Protein AF-A0A353DGG1-F1 (afdb_monomer_lite)

pLDDT: mean 87.0, std 18.36, range [38.91, 98.88]

Sequence (129 aa):
MINLNRLFLPLLLSLPLFAQSPKTIERGSIIEDRAARKLLQAGDSRLEVGENEKALEIWESVVERYPRSQIRFEAHLRLADHLLKEIKDFDKARLHYEAAAVETNEDDEKRAYAFLNTGACFYEAGNYG

Foldseek 3Di:
DDDDDDDDDPPDPPDPDPPPPPPCPDVLQVVLQVVLVVLLVVLVVCVVVVVNVVSLVSLVCSCVVRVLHLSNLVSLQVNLVCCVPPVVVLVSSLVSLVVNLDPSNVDPVSNVVSVVVNVVSCVSVVNPD

Radius of gyration: 23.87 Å; chains: 1; bounding box: 30×95×33 Å

Structure (mmCIF, N/CA/C/O backbone):
data_AF-A0A353DGG1-F1
#
_entry.id   AF-A0A353DGG1-F1
#
loop_
_atom_site.group_PDB
_atom_site.id
_atom_site.type_symbol
_atom_site.label_atom_id
_atom_site.label_alt_id
_atom_site.label_comp_id
_atom_site.label_asym_id
_atom_site.label_entity_id
_atom_site.label_seq_id
_atom_site.pdbx_PDB_ins_code
_atom_site.Cartn_x
_atom_site.Cartn_y
_atom_site.Cartn_z
_atom_site.occupancy
_atom_site.B_iso_or_equiv
_atom_site.auth_seq_id
_atom_site.auth_comp_id
_atom_site.auth_asym_id
_atom_site.auth_atom_id
_atom_site.pdbx_PDB_model_num
ATOM 1 N N . MET A 1 1 ? -11.625 -76.899 -15.149 1.00 38.91 1 MET A N 1
ATOM 2 C CA . MET A 1 1 ? -10.228 -77.187 -15.541 1.00 38.91 1 MET A CA 1
ATOM 3 C C . MET A 1 1 ? -9.394 -75.940 -15.309 1.00 38.91 1 MET A C 1
ATOM 5 O O . MET A 1 1 ? -9.811 -74.860 -15.696 1.00 38.91 1 MET A O 1
ATOM 9 N N . ILE A 1 2 ? -8.291 -76.121 -14.591 1.00 44.97 2 ILE A N 1
ATOM 10 C CA . ILE A 1 2 ? -7.288 -75.136 -14.166 1.00 44.97 2 ILE A CA 1
ATOM 11 C C . ILE A 1 2 ? -6.406 -74.705 -15.356 1.00 44.97 2 ILE A C 1
ATOM 13 O O . ILE A 1 2 ? -6.124 -75.552 -16.199 1.00 44.97 2 ILE A O 1
ATOM 17 N N . ASN A 1 3 ? -5.979 -73.429 -15.388 1.00 41.22 3 ASN A N 1
ATOM 18 C CA . ASN A 1 3 ? -4.633 -72.891 -15.732 1.00 41.22 3 ASN A CA 1
ATOM 19 C C . ASN A 1 3 ? -4.780 -71.387 -16.061 1.00 41.22 3 ASN A C 1
ATOM 21 O O . ASN A 1 3 ? -5.526 -71.041 -16.966 1.00 41.22 3 ASN A O 1
ATOM 25 N N . LEU A 1 4 ? -4.283 -70.410 -15.293 1.00 52.09 4 LEU A N 1
ATOM 26 C CA . LEU A 1 4 ? -2.924 -70.107 -14.810 1.00 52.09 4 LEU A CA 1
ATOM 27 C C . LEU A 1 4 ? -1.934 -69.716 -15.927 1.00 52.09 4 LEU A C 1
ATOM 29 O O . LEU A 1 4 ? -1.298 -70.579 -16.517 1.00 52.09 4 LEU A O 1
ATOM 33 N N . ASN A 1 5 ? -1.784 -68.404 -16.162 1.00 46.16 5 ASN A N 1
ATOM 34 C CA . ASN A 1 5 ? -0.498 -67.699 -16.337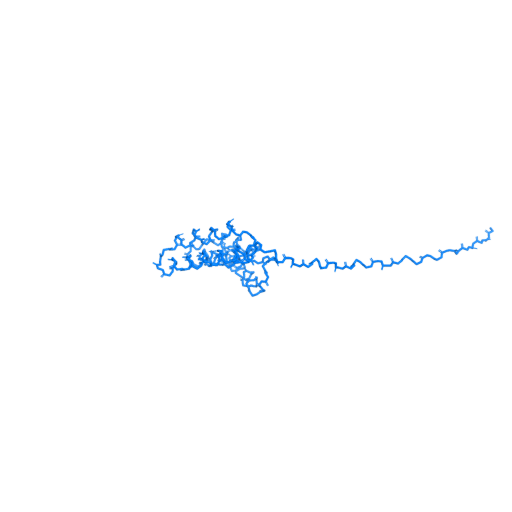 1.00 46.16 5 ASN A CA 1
ATOM 35 C C . ASN A 1 5 ? -0.751 -66.188 -16.516 1.00 46.16 5 ASN A C 1
ATOM 37 O O . ASN A 1 5 ? -1.449 -65.768 -17.428 1.00 46.16 5 ASN A O 1
ATOM 41 N N . ARG A 1 6 ? -0.384 -65.368 -15.524 1.00 56.97 6 ARG A N 1
ATOM 42 C CA . ARG A 1 6 ? 0.861 -64.572 -15.476 1.00 56.97 6 ARG A CA 1
ATOM 43 C C . ARG A 1 6 ? 0.980 -63.543 -16.606 1.00 56.97 6 ARG A C 1
ATOM 45 O O . ARG A 1 6 ? 1.513 -63.856 -17.660 1.00 56.97 6 ARG A O 1
ATOM 52 N N . LEU A 1 7 ? 0.656 -62.288 -16.297 1.00 53.59 7 LEU A N 1
ATOM 53 C CA . LEU A 1 7 ? 1.452 -61.153 -16.765 1.00 53.59 7 LEU A CA 1
ATOM 54 C C . LEU A 1 7 ? 1.446 -60.068 -15.678 1.00 53.59 7 LEU A C 1
ATOM 56 O O . LEU A 1 7 ? 0.466 -59.362 -15.470 1.00 53.59 7 LEU A O 1
ATOM 60 N N . PHE A 1 8 ? 2.539 -60.018 -14.924 1.00 58.31 8 PHE A N 1
ATOM 61 C CA . PHE A 1 8 ? 2.856 -58.949 -13.984 1.00 58.31 8 PHE A CA 1
ATOM 62 C C . PHE A 1 8 ? 3.387 -57.782 -14.828 1.00 58.31 8 PHE A C 1
ATOM 64 O O . PHE A 1 8 ? 4.450 -57.913 -15.432 1.00 58.31 8 PHE A O 1
ATOM 71 N N . LEU A 1 9 ? 2.652 -56.674 -14.912 1.00 54.59 9 LEU A N 1
ATOM 72 C CA . LEU A 1 9 ? 3.136 -55.441 -15.532 1.00 54.59 9 LEU A CA 1
ATOM 73 C C . LEU A 1 9 ? 3.354 -54.418 -14.406 1.00 54.59 9 LEU A C 1
ATOM 75 O O . LEU A 1 9 ?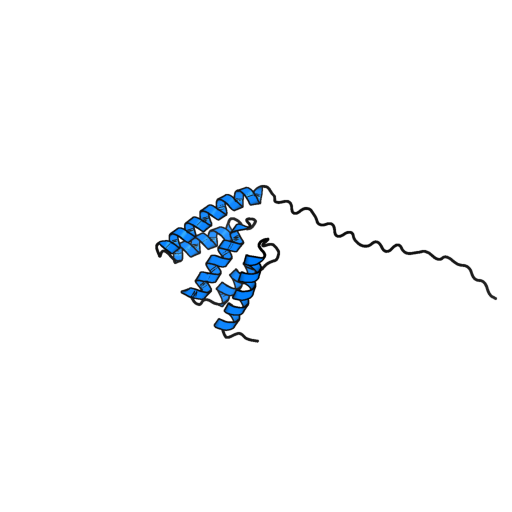 2.373 -54.021 -13.775 1.00 54.59 9 LEU A O 1
ATOM 79 N N . PRO A 1 10 ? 4.596 -54.007 -14.089 1.00 54.19 10 PRO A N 1
ATOM 80 C CA . PRO A 1 10 ? 4.806 -52.948 -13.120 1.00 54.19 10 PRO A CA 1
ATOM 81 C C . PRO A 1 10 ? 4.444 -51.631 -13.807 1.00 54.19 10 PRO A C 1
ATOM 83 O O . PRO A 1 10 ? 5.150 -51.165 -14.702 1.00 54.19 10 PRO A O 1
ATOM 86 N N . LEU A 1 11 ? 3.312 -51.047 -13.421 1.00 55.38 11 LEU A N 1
ATOM 87 C CA . LEU A 1 11 ? 2.959 -49.694 -13.823 1.00 55.38 11 LEU A CA 1
ATOM 88 C C . LEU A 1 11 ? 3.927 -48.742 -13.106 1.00 55.38 11 LEU A C 1
ATOM 90 O O . LEU A 1 11 ? 3.825 -48.519 -11.901 1.00 55.38 11 LEU A O 1
ATOM 94 N N . LEU A 1 12 ? 4.919 -48.261 -13.854 1.00 59.34 12 LEU A N 1
ATOM 95 C CA . LEU A 1 12 ? 5.873 -47.237 -13.443 1.00 59.34 12 LEU A CA 1
ATOM 96 C C . LEU A 1 12 ? 5.119 -46.019 -12.887 1.00 59.34 12 LEU A C 1
ATOM 98 O O . LEU A 1 12 ? 4.403 -45.338 -13.618 1.00 59.34 12 LEU A O 1
ATOM 102 N N . LEU A 1 13 ? 5.307 -45.746 -11.594 1.00 56.97 13 LEU A N 1
ATOM 103 C CA . LEU A 1 13 ? 4.949 -44.483 -10.954 1.00 56.97 13 LEU A CA 1
ATOM 104 C C . LEU A 1 13 ? 5.764 -43.355 -11.601 1.00 56.97 13 LEU A C 1
ATOM 106 O O . LEU A 1 13 ? 6.891 -43.071 -11.196 1.00 56.97 13 LEU A O 1
ATOM 110 N N . SER A 1 14 ? 5.199 -42.705 -12.615 1.00 57.28 14 SER A N 1
ATOM 111 C CA . SER A 1 14 ? 5.686 -41.416 -13.095 1.00 57.28 14 SER A CA 1
ATOM 112 C C . SER A 1 14 ? 5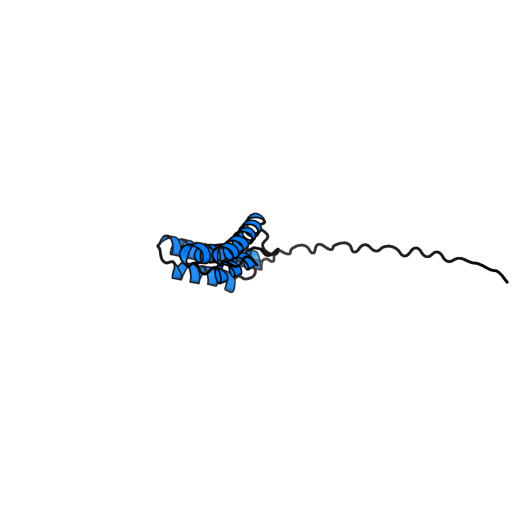.300 -40.348 -12.071 1.00 57.28 14 SER A C 1
ATOM 114 O O . SER A 1 14 ? 4.201 -39.794 -12.118 1.00 57.28 14 SER A O 1
ATOM 116 N N . LEU A 1 15 ? 6.189 -40.081 -11.116 1.00 60.19 15 LEU A N 1
ATOM 117 C CA . LEU A 1 15 ? 6.129 -38.859 -10.320 1.00 60.19 15 LEU A CA 1
ATOM 118 C C . LEU A 1 15 ? 6.209 -37.669 -11.289 1.00 60.19 15 LEU A C 1
ATOM 120 O O . LEU A 1 15 ? 7.176 -37.601 -12.055 1.00 60.19 15 LEU A O 1
ATOM 124 N N . PRO A 1 16 ? 5.237 -36.739 -11.303 1.00 56.31 16 PRO A N 1
ATOM 125 C CA . PRO A 1 16 ? 5.410 -35.509 -12.045 1.00 56.31 16 PRO A CA 1
ATOM 126 C C . PRO A 1 16 ? 6.556 -34.744 -11.385 1.00 56.31 16 PRO A C 1
ATOM 128 O O . PRO A 1 16 ? 6.468 -34.308 -10.237 1.00 56.31 16 PRO A O 1
ATOM 131 N N . LEU A 1 17 ? 7.660 -34.636 -12.120 1.00 55.53 17 LEU A N 1
ATOM 132 C CA . LEU A 1 17 ? 8.733 -33.702 -11.835 1.00 55.53 17 LEU A CA 1
ATOM 133 C C . LEU A 1 17 ? 8.071 -32.323 -11.752 1.00 55.53 17 LEU A C 1
ATOM 135 O O . LEU A 1 17 ? 7.543 -31.844 -12.756 1.00 55.53 17 LEU A O 1
ATOM 139 N N . PHE A 1 18 ? 8.030 -31.725 -10.558 1.00 57.94 18 PHE A N 1
ATOM 140 C CA . PHE A 1 18 ? 7.657 -30.325 -10.394 1.00 57.94 18 PHE A CA 1
ATOM 141 C C . PHE A 1 18 ? 8.617 -29.514 -11.262 1.00 57.94 18 PHE A C 1
ATOM 143 O O . PHE A 1 18 ? 9.753 -29.237 -10.880 1.00 57.94 18 PHE A O 1
ATOM 150 N N . ALA A 1 19 ? 8.174 -29.186 -12.471 1.00 54.31 19 ALA A N 1
ATOM 151 C CA . ALA A 1 19 ? 8.829 -28.217 -13.312 1.00 54.31 19 ALA A CA 1
ATOM 152 C C . ALA A 1 19 ? 8.636 -26.871 -12.616 1.00 54.31 19 ALA A C 1
ATOM 154 O O . ALA A 1 19 ? 7.628 -26.195 -12.803 1.00 54.31 19 ALA A O 1
ATOM 155 N N . GLN A 1 20 ? 9.583 -26.498 -11.757 1.00 56.50 20 GLN A N 1
ATOM 156 C CA . GLN A 1 20 ? 9.764 -25.100 -11.406 1.00 56.50 20 GLN A CA 1
ATOM 157 C C . GLN A 1 20 ? 10.215 -24.403 -12.682 1.00 56.50 20 GLN A C 1
ATOM 159 O O . GLN A 1 20 ? 11.397 -24.373 -13.023 1.00 56.50 20 GLN A O 1
ATOM 164 N N . SER A 1 21 ? 9.230 -23.905 -13.427 1.00 51.56 21 SER A N 1
ATOM 165 C CA . SER A 1 21 ? 9.435 -22.929 -14.483 1.00 51.56 21 SER A CA 1
ATOM 166 C C . SER A 1 21 ? 10.350 -21.849 -13.907 1.00 51.56 21 SER A C 1
ATOM 168 O O . SER A 1 21 ? 10.016 -21.298 -12.852 1.00 51.56 21 SER A O 1
ATOM 170 N N . PRO A 1 22 ? 11.513 -21.561 -14.516 1.00 46.69 22 PRO A N 1
ATOM 171 C CA . PRO A 1 22 ? 12.360 -20.491 -14.021 1.00 46.69 22 PRO A CA 1
ATOM 172 C C . PRO A 1 22 ? 11.512 -19.220 -13.971 1.00 46.69 22 PRO A C 1
ATOM 174 O O . PRO A 1 22 ? 10.894 -18.866 -14.976 1.00 46.69 22 PRO A O 1
ATOM 177 N N . LYS A 1 23 ? 11.449 -18.565 -12.801 1.00 55.38 23 LYS A N 1
ATOM 178 C CA . LYS A 1 23 ? 10.847 -17.235 -12.651 1.00 55.38 23 LYS A CA 1
ATOM 179 C C . LYS A 1 23 ? 11.602 -16.306 -13.593 1.00 55.38 23 LYS A C 1
ATOM 181 O O . LYS A 1 23 ? 12.681 -15.810 -13.277 1.00 55.38 23 LYS A O 1
ATOM 186 N N . THR A 1 24 ? 11.076 -16.131 -14.797 1.00 53.28 24 THR A N 1
ATOM 187 C CA . THR A 1 24 ? 11.571 -15.147 -15.742 1.00 53.28 24 THR A CA 1
ATOM 188 C C . THR A 1 24 ? 11.274 -13.795 -15.128 1.00 53.28 24 THR A C 1
ATOM 190 O O . THR A 1 24 ? 10.155 -13.296 -15.223 1.00 53.28 24 THR A O 1
ATOM 193 N N . ILE A 1 25 ? 12.273 -13.210 -14.468 1.00 59.31 25 ILE A N 1
ATOM 194 C CA . ILE A 1 25 ? 12.287 -11.784 -14.154 1.00 59.31 25 ILE A CA 1
ATOM 195 C C . ILE A 1 25 ? 12.367 -11.091 -15.515 1.00 59.31 25 ILE A C 1
ATOM 197 O O . ILE A 1 25 ? 13.446 -10.833 -16.055 1.00 59.31 25 ILE A O 1
ATOM 201 N N . GLU A 1 26 ? 11.211 -10.924 -16.156 1.00 60.12 26 GLU A N 1
ATOM 202 C CA . GLU A 1 26 ? 11.130 -10.301 -17.464 1.00 60.12 26 GLU A CA 1
ATOM 203 C C . GLU A 1 26 ? 11.691 -8.889 -17.334 1.00 60.12 26 GLU A C 1
ATOM 205 O O . GLU A 1 26 ? 11.321 -8.146 -16.425 1.00 60.12 26 GLU A O 1
ATOM 210 N N . ARG A 1 27 ? 12.570 -8.486 -18.259 1.00 58.19 27 ARG A N 1
ATOM 211 C CA . ARG A 1 27 ? 13.174 -7.139 -18.297 1.00 58.19 27 ARG A CA 1
ATOM 212 C C . ARG A 1 27 ? 12.159 -5.998 -18.113 1.00 58.19 27 ARG A C 1
ATOM 214 O O . ARG A 1 27 ? 12.551 -4.926 -17.660 1.00 58.19 27 ARG A O 1
ATOM 221 N N . GLY A 1 28 ? 10.885 -6.232 -18.448 1.00 59.50 28 GLY A N 1
ATOM 222 C CA . GLY A 1 28 ? 9.769 -5.329 -18.165 1.00 59.50 28 GLY A CA 1
ATOM 223 C C . GLY A 1 28 ? 9.644 -4.959 -16.684 1.00 59.50 28 GLY A C 1
ATOM 224 O O . GLY A 1 28 ? 9.559 -3.772 -16.389 1.00 59.50 28 GLY A O 1
ATOM 225 N N . SER A 1 29 ? 9.754 -5.926 -15.762 1.00 74.12 29 SER A N 1
ATOM 226 C CA . SER A 1 29 ? 9.717 -5.669 -14.313 1.00 74.12 29 SER A CA 1
ATOM 227 C C . SER A 1 29 ? 10.821 -4.709 -13.901 1.00 74.12 29 SER A C 1
ATOM 229 O O . SER A 1 29 ? 10.540 -3.736 -13.233 1.00 74.12 29 SER A O 1
ATOM 231 N N . ILE A 1 30 ? 12.059 -4.884 -14.373 1.00 82.94 30 ILE A N 1
ATOM 232 C CA . ILE A 1 30 ? 13.190 -4.034 -13.952 1.00 82.94 30 ILE A CA 1
ATOM 233 C C . ILE A 1 30 ? 12.980 -2.560 -14.349 1.00 82.94 30 ILE A C 1
ATOM 235 O O . ILE A 1 30 ? 13.335 -1.644 -13.599 1.00 82.94 30 ILE A O 1
ATOM 239 N N . ILE A 1 31 ? 12.421 -2.310 -15.539 1.00 85.00 31 ILE A N 1
ATOM 240 C CA . ILE A 1 31 ? 12.120 -0.949 -16.007 1.00 85.00 31 ILE A CA 1
ATOM 241 C C . ILE A 1 31 ? 10.927 -0.376 -15.232 1.00 85.00 31 ILE A C 1
ATOM 243 O O . ILE A 1 31 ? 11.009 0.759 -14.748 1.00 85.00 31 ILE A O 1
ATOM 247 N N . GLU A 1 32 ? 9.856 -1.159 -15.077 1.00 91.44 32 GLU A N 1
ATOM 248 C CA . GLU A 1 32 ? 8.677 -0.780 -14.293 1.00 91.44 32 GLU A CA 1
ATOM 249 C C . GLU A 1 32 ? 9.040 -0.518 -12.823 1.00 91.44 32 GLU A C 1
ATOM 251 O O . GLU A 1 32 ? 8.613 0.487 -12.274 1.00 91.44 32 GLU A O 1
ATOM 256 N N . ASP A 1 33 ? 9.910 -1.322 -12.210 1.00 94.44 33 ASP A N 1
ATOM 257 C CA . ASP A 1 33 ? 10.359 -1.201 -10.819 1.00 94.44 33 ASP A CA 1
ATOM 258 C C . ASP A 1 33 ? 11.047 0.143 -10.579 1.00 94.44 33 ASP A C 1
ATOM 260 O O . ASP A 1 33 ? 10.807 0.806 -9.569 1.00 94.44 33 ASP A O 1
ATOM 264 N N . ARG A 1 34 ? 11.897 0.591 -11.513 1.00 94.81 34 ARG A N 1
ATOM 265 C CA . ARG A 1 34 ? 12.560 1.897 -11.392 1.00 94.81 34 ARG A CA 1
ATOM 266 C C . ARG A 1 34 ? 11.551 3.042 -11.474 1.00 94.81 34 ARG A C 1
ATOM 268 O O . ARG A 1 34 ? 11.675 4.001 -10.713 1.00 94.81 34 ARG A O 1
ATOM 275 N N . ALA A 1 35 ? 10.606 2.976 -12.409 1.00 96.00 35 ALA A N 1
ATOM 276 C CA . ALA A 1 35 ? 9.593 4.014 -12.582 1.00 96.00 35 ALA A CA 1
ATOM 277 C C . ALA A 1 35 ? 8.612 4.042 -11.397 1.00 96.00 35 ALA A C 1
ATOM 279 O O . ALA A 1 35 ? 8.383 5.103 -10.816 1.00 96.00 35 ALA A O 1
ATOM 280 N N . ALA A 1 36 ? 8.134 2.871 -10.978 1.00 97.38 36 ALA A N 1
ATOM 281 C CA . ALA A 1 36 ? 7.286 2.668 -9.812 1.00 97.38 36 ALA A CA 1
ATOM 282 C C . ALA A 1 36 ? 7.953 3.178 -8.533 1.00 97.38 36 ALA A C 1
ATOM 284 O O . ALA A 1 36 ? 7.326 3.908 -7.778 1.00 97.38 36 ALA A O 1
ATOM 285 N N . ARG A 1 37 ? 9.243 2.885 -8.314 1.00 97.88 37 ARG A N 1
ATOM 286 C CA . ARG A 1 37 ? 9.977 3.357 -7.128 1.00 97.88 37 ARG A CA 1
ATOM 287 C C . ARG A 1 37 ? 10.052 4.876 -7.047 1.00 97.88 37 ARG A C 1
ATOM 289 O O . ARG A 1 37 ? 9.869 5.428 -5.971 1.00 97.88 37 ARG A O 1
ATOM 296 N N . LYS A 1 38 ? 10.304 5.553 -8.169 1.00 98.12 38 LYS A N 1
ATOM 297 C CA . LYS A 1 38 ? 10.313 7.024 -8.198 1.00 98.12 38 LYS A CA 1
ATOM 298 C C . LYS A 1 38 ? 8.939 7.605 -7.876 1.00 98.12 38 LYS A C 1
ATOM 300 O O . LYS A 1 38 ? 8.855 8.621 -7.201 1.00 98.12 38 LYS A O 1
ATOM 305 N N . LEU A 1 39 ? 7.883 6.973 -8.380 1.00 98.06 39 LEU A N 1
ATOM 306 C CA . LEU A 1 39 ? 6.517 7.426 -8.158 1.00 98.06 39 LEU A CA 1
ATOM 307 C C . LEU A 1 39 ? 6.069 7.165 -6.714 1.00 98.06 39 LEU A C 1
ATOM 309 O O . LEU A 1 39 ? 5.523 8.063 -6.090 1.00 98.06 39 LEU A O 1
ATOM 313 N N . LEU A 1 40 ? 6.414 6.006 -6.147 1.00 98.62 40 LEU A N 1
ATOM 314 C CA . LEU A 1 40 ? 6.219 5.699 -4.730 1.00 98.62 40 LEU A CA 1
ATOM 315 C C . LEU A 1 40 ? 6.889 6.753 -3.834 1.00 98.62 40 LEU A C 1
ATOM 317 O O . LEU A 1 40 ? 6.223 7.343 -2.993 1.00 98.62 40 LEU A O 1
ATOM 321 N N . GLN A 1 41 ? 8.166 7.062 -4.093 1.00 98.62 41 GLN A N 1
ATOM 322 C CA . GLN A 1 41 ? 8.907 8.104 -3.368 1.00 98.62 41 GLN A CA 1
ATOM 323 C C . GLN A 1 41 ? 8.264 9.487 -3.506 1.00 98.62 41 GLN A C 1
ATOM 325 O O . GLN A 1 41 ? 8.258 10.256 -2.554 1.00 98.62 41 GLN A O 1
ATOM 330 N N . ALA A 1 42 ? 7.711 9.815 -4.677 1.00 98.50 42 ALA A N 1
ATOM 331 C CA . ALA A 1 42 ? 6.990 11.069 -4.856 1.00 98.50 42 ALA A CA 1
ATOM 332 C C . ALA A 1 42 ? 5.724 11.126 -3.986 1.00 98.50 42 ALA A C 1
ATOM 334 O O . ALA A 1 42 ? 5.431 12.185 -3.441 1.00 98.50 42 ALA A O 1
ATOM 335 N N . GLY A 1 43 ? 5.006 10.009 -3.836 1.00 98.44 43 GLY A N 1
ATOM 336 C CA . GLY A 1 43 ? 3.876 9.897 -2.911 1.00 98.44 43 GLY A CA 1
ATOM 337 C C . GLY A 1 43 ? 4.316 10.070 -1.458 1.00 98.44 43 GLY A C 1
ATOM 338 O O . GLY A 1 43 ? 3.748 10.896 -0.748 1.00 98.44 43 GLY A O 1
ATOM 339 N N . ASP A 1 44 ? 5.398 9.397 -1.057 1.00 98.56 44 ASP A N 1
ATOM 340 C CA . ASP A 1 44 ? 5.979 9.527 0.287 1.00 98.56 44 ASP A CA 1
ATOM 341 C C . ASP A 1 44 ? 6.343 10.993 0.593 1.00 98.56 44 ASP A C 1
ATOM 343 O O . ASP A 1 44 ? 5.937 11.535 1.618 1.00 98.56 44 ASP A O 1
ATOM 347 N N . SER A 1 45 ? 7.005 11.688 -0.339 1.00 98.56 45 SER A N 1
ATOM 348 C CA . SER A 1 45 ? 7.335 13.111 -0.182 1.00 98.56 45 SER A CA 1
ATOM 349 C C . SER A 1 45 ? 6.106 14.019 -0.087 1.00 98.56 45 SER A C 1
ATOM 351 O O . SER A 1 45 ? 6.172 15.054 0.570 1.00 98.56 45 SER A O 1
ATOM 353 N N . ARG A 1 46 ? 4.988 13.678 -0.746 1.00 98.31 46 ARG A N 1
ATOM 354 C CA . ARG A 1 46 ? 3.726 14.432 -0.617 1.00 98.31 46 ARG A CA 1
ATOM 355 C C . ARG A 1 46 ? 3.117 14.249 0.766 1.00 98.31 46 ARG A C 1
ATOM 357 O O . ARG A 1 46 ? 2.677 15.230 1.360 1.00 98.31 46 ARG A O 1
ATOM 364 N N . LEU A 1 47 ? 3.164 13.030 1.296 1.00 98.00 47 LEU A N 1
ATOM 365 C CA . LEU A 1 47 ? 2.711 12.741 2.652 1.00 98.00 47 LEU A CA 1
ATOM 366 C C . LEU A 1 47 ? 3.540 13.510 3.692 1.00 98.00 47 LEU A C 1
ATOM 368 O O . LEU A 1 47 ? 2.980 14.111 4.602 1.00 98.00 47 LEU A O 1
ATOM 372 N N . GLU A 1 48 ? 4.867 13.549 3.533 1.00 97.75 48 GLU A N 1
ATOM 373 C CA . GLU A 1 48 ? 5.779 14.262 4.444 1.00 97.75 48 GLU A CA 1
ATOM 374 C C . GLU A 1 48 ? 5.478 15.764 4.555 1.00 97.75 48 GLU A C 1
ATOM 376 O O . GLU A 1 48 ? 5.692 16.362 5.610 1.00 97.75 48 GLU A O 1
ATOM 381 N N . VAL A 1 49 ? 4.958 16.380 3.489 1.00 97.94 49 VAL A N 1
ATOM 382 C CA . VAL A 1 49 ? 4.550 17.796 3.485 1.00 97.94 49 VAL A CA 1
ATOM 383 C C . VAL A 1 49 ? 3.069 18.001 3.832 1.00 97.94 49 VAL A C 1
ATOM 385 O O . VAL A 1 49 ? 2.564 19.117 3.714 1.00 97.94 49 VAL A O 1
ATOM 388 N N . GLY A 1 50 ? 2.377 16.946 4.274 1.00 97.44 50 GLY A N 1
ATOM 389 C CA . GLY A 1 50 ? 0.977 16.976 4.704 1.00 97.44 50 GLY A CA 1
ATOM 390 C C . GLY A 1 50 ? -0.046 16.973 3.567 1.00 97.44 50 GLY A C 1
ATOM 391 O O . GLY A 1 50 ? -1.230 17.188 3.811 1.00 97.44 50 GLY A O 1
ATOM 392 N N . GLU A 1 51 ? 0.379 16.740 2.324 1.00 98.25 51 GLU A N 1
ATOM 393 C CA . GLU A 1 51 ? -0.516 16.615 1.170 1.00 98.25 51 GLU A CA 1
ATOM 394 C C . GLU A 1 51 ? -1.017 15.167 1.034 1.00 98.25 51 GLU A C 1
ATOM 396 O O . GLU A 1 51 ? -0.696 14.465 0.071 1.00 98.25 51 GLU A O 1
ATOM 401 N N . ASN A 1 52 ? -1.795 14.721 2.022 1.00 97.19 52 ASN A N 1
ATOM 402 C CA . ASN A 1 52 ? -2.217 13.327 2.172 1.00 97.19 52 ASN A CA 1
ATOM 403 C C . ASN A 1 52 ? -2.999 12.813 0.959 1.00 97.19 52 ASN A C 1
ATOM 405 O O . ASN A 1 52 ? -2.667 11.762 0.417 1.00 97.19 52 ASN A O 1
ATOM 409 N N . GLU A 1 53 ? -3.985 13.565 0.472 1.00 97.69 53 GLU A N 1
ATOM 410 C CA . GLU A 1 53 ? -4.822 13.146 -0.658 1.00 97.69 53 GLU A CA 1
ATOM 411 C C . GLU A 1 53 ? -3.976 12.922 -1.918 1.00 97.69 53 GLU A C 1
ATOM 413 O O . GLU A 1 53 ? -4.118 11.910 -2.600 1.00 97.69 53 GLU A O 1
ATOM 418 N N . LYS A 1 54 ? -3.013 13.816 -2.178 1.00 98.38 54 LYS A N 1
ATOM 419 C CA . LYS A 1 54 ? -2.088 13.671 -3.311 1.00 98.38 54 LYS A CA 1
ATOM 420 C C . LYS A 1 54 ? -1.156 12.476 -3.139 1.00 98.38 54 LYS A C 1
ATOM 422 O O . LYS A 1 54 ? -0.785 11.855 -4.132 1.00 98.38 54 LYS A O 1
ATOM 427 N N . ALA A 1 55 ? -0.735 12.169 -1.912 1.00 98.56 55 ALA A N 1
ATOM 428 C CA . ALA A 1 55 ? 0.073 10.984 -1.646 1.00 98.56 55 ALA A CA 1
ATOM 429 C C . ALA A 1 55 ? -0.694 9.709 -2.020 1.00 98.56 55 ALA A C 1
ATOM 431 O O . ALA A 1 55 ? -0.151 8.861 -2.730 1.00 98.56 55 ALA A O 1
ATOM 432 N N . LEU A 1 56 ? -1.969 9.626 -1.624 1.00 98.56 56 LEU A N 1
ATOM 433 C CA . LEU A 1 56 ? -2.848 8.499 -1.936 1.00 98.56 56 LEU A CA 1
ATOM 434 C C . LEU A 1 56 ? -3.048 8.352 -3.447 1.00 98.56 56 LEU A C 1
ATOM 436 O O . LEU A 1 56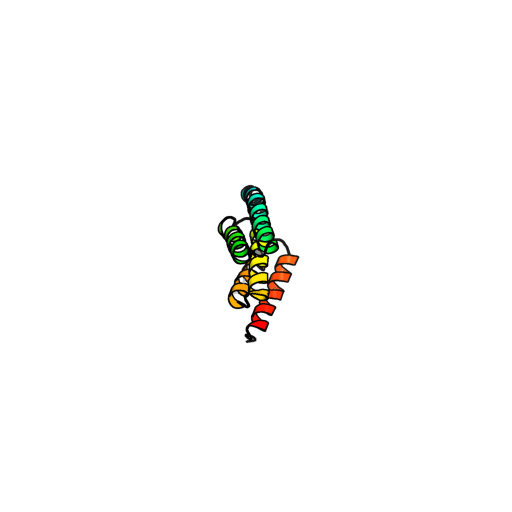 ? -2.782 7.276 -3.977 1.00 98.56 56 LEU A O 1
ATOM 440 N N . GLU A 1 57 ? -3.390 9.433 -4.153 1.00 98.62 57 GLU A N 1
ATOM 441 C CA . GLU A 1 57 ? -3.530 9.424 -5.620 1.00 98.62 57 GLU A CA 1
ATOM 442 C C . GLU A 1 57 ? -2.252 8.928 -6.319 1.00 98.62 57 GLU A C 1
ATOM 444 O O . GLU A 1 57 ? -2.287 8.157 -7.285 1.00 98.62 57 GLU A O 1
ATOM 449 N N . ILE A 1 58 ? -1.083 9.354 -5.831 1.00 98.69 58 ILE A N 1
ATOM 450 C CA . ILE A 1 58 ? 0.193 8.927 -6.401 1.00 98.69 58 ILE A CA 1
ATOM 451 C C . ILE A 1 58 ? 0.436 7.442 -6.135 1.00 98.69 58 ILE A C 1
ATOM 453 O O . ILE A 1 58 ? 0.821 6.728 -7.065 1.00 98.69 58 ILE A O 1
ATOM 457 N N . TRP A 1 59 ? 0.218 6.952 -4.916 1.00 98.75 59 TRP A N 1
ATOM 458 C CA . TRP A 1 59 ? 0.386 5.532 -4.607 1.00 98.75 59 TRP A CA 1
ATOM 459 C C . TRP A 1 59 ? -0.611 4.651 -5.372 1.00 98.75 59 TRP A C 1
ATOM 461 O O . TRP A 1 59 ? -0.207 3.611 -5.895 1.00 98.75 59 TRP A O 1
ATOM 471 N N . GLU A 1 60 ? -1.863 5.083 -5.538 1.00 98.62 60 GLU A N 1
ATOM 472 C CA . GLU A 1 60 ? -2.853 4.421 -6.402 1.00 98.62 60 GLU A CA 1
ATOM 473 C C . GLU A 1 60 ? -2.336 4.313 -7.841 1.00 98.62 60 GLU A C 1
ATOM 475 O O . GLU A 1 60 ? -2.320 3.238 -8.445 1.00 98.62 60 GLU A O 1
ATOM 480 N N . SER A 1 61 ? -1.763 5.393 -8.369 1.00 98.50 61 SER A N 1
ATOM 481 C CA . SER A 1 61 ? -1.197 5.361 -9.715 1.00 98.50 61 SER A CA 1
ATOM 482 C C . SER A 1 61 ? -0.010 4.392 -9.857 1.00 98.50 61 SER A C 1
ATOM 484 O O . SER A 1 61 ? 0.241 3.897 -10.959 1.00 98.50 61 SER A O 1
ATOM 486 N N . VAL A 1 62 ? 0.721 4.076 -8.775 1.00 98.50 62 VAL A N 1
ATOM 487 C CA . VAL A 1 62 ? 1.774 3.045 -8.806 1.00 98.50 62 VAL A CA 1
ATOM 488 C C . VAL A 1 62 ? 1.161 1.674 -9.067 1.00 98.50 62 VAL A C 1
ATOM 490 O O . VAL A 1 62 ? 1.676 0.935 -9.912 1.00 98.50 62 VAL A O 1
ATOM 493 N N . VAL A 1 63 ? 0.078 1.338 -8.364 1.00 97.81 63 VAL A N 1
ATOM 494 C CA . VAL A 1 63 ? -0.545 0.011 -8.465 1.00 97.81 63 VAL A CA 1
ATOM 495 C C . VAL A 1 63 ? -1.242 -0.184 -9.809 1.00 97.81 63 VAL A C 1
ATOM 497 O O . VAL A 1 63 ? -1.147 -1.262 -10.393 1.00 97.81 63 VAL A O 1
ATOM 500 N N . GLU A 1 64 ? -1.851 0.871 -10.352 1.00 97.44 64 GLU A N 1
ATOM 501 C CA . GLU A 1 64 ? -2.547 0.826 -11.641 1.00 97.44 64 GLU A CA 1
ATOM 502 C C . GLU A 1 64 ? -1.588 0.779 -12.833 1.00 97.44 64 GLU A C 1
ATOM 504 O O . GLU A 1 64 ? -1.796 0.031 -13.790 1.00 97.44 64 GLU A O 1
ATOM 509 N N . ARG A 1 65 ? -0.525 1.592 -12.801 1.00 96.94 65 ARG A N 1
ATOM 510 C CA . ARG A 1 65 ? 0.359 1.777 -13.963 1.00 96.94 65 ARG A CA 1
ATOM 511 C C . ARG A 1 65 ? 1.476 0.748 -14.045 1.00 96.94 65 ARG A C 1
ATOM 513 O O . ARG A 1 65 ? 2.020 0.554 -15.132 1.00 96.94 65 ARG A O 1
ATOM 520 N N . TYR A 1 66 ? 1.832 0.113 -12.929 1.00 96.50 66 TYR A N 1
ATOM 521 C CA . TYR A 1 66 ? 2.933 -0.851 -12.861 1.00 96.50 66 TYR A CA 1
ATOM 522 C C . TYR A 1 66 ? 2.497 -2.184 -12.227 1.00 96.50 66 TYR A C 1
ATOM 524 O O . TYR A 1 66 ? 3.084 -2.622 -11.234 1.00 96.50 66 TYR A O 1
ATOM 532 N N . PRO A 1 67 ? 1.496 -2.882 -12.798 1.00 94.44 67 PRO A N 1
ATOM 533 C CA . PRO A 1 67 ? 0.940 -4.100 -12.208 1.00 94.44 67 PRO A CA 1
ATOM 534 C C . PRO A 1 67 ? 1.919 -5.285 -12.177 1.00 94.44 67 PRO A C 1
ATOM 536 O O . PRO A 1 67 ? 1.656 -6.261 -11.479 1.00 94.44 67 PRO A O 1
ATOM 539 N N . ARG A 1 68 ? 3.046 -5.239 -12.906 1.00 92.56 68 ARG A N 1
ATOM 540 C CA . ARG A 1 68 ? 4.078 -6.295 -12.858 1.00 92.56 68 ARG A CA 1
ATOM 541 C C . ARG A 1 68 ? 5.235 -5.967 -11.917 1.00 92.56 68 ARG A C 1
ATOM 543 O O . ARG A 1 68 ? 5.950 -6.878 -11.511 1.00 92.56 68 ARG A O 1
ATOM 550 N N . SER A 1 69 ? 5.394 -4.700 -11.543 1.00 95.44 69 SER A N 1
ATOM 551 C CA . SER A 1 69 ? 6.449 -4.231 -10.643 1.00 95.44 69 SER A CA 1
ATOM 552 C C . SER A 1 69 ? 6.256 -4.765 -9.230 1.00 95.44 69 SER A C 1
ATOM 554 O O . SER A 1 69 ? 5.160 -4.666 -8.674 1.00 95.44 69 SER A O 1
ATOM 556 N N . GLN A 1 70 ? 7.319 -5.276 -8.607 1.00 95.25 70 GLN A N 1
ATOM 557 C CA . GLN A 1 70 ? 7.273 -5.715 -7.203 1.00 95.25 70 GLN A CA 1
ATOM 558 C C . GLN A 1 70 ? 7.052 -4.530 -6.244 1.00 95.25 70 GLN A C 1
ATOM 560 O O . GLN A 1 70 ? 6.554 -4.700 -5.135 1.00 95.25 70 GLN A O 1
ATOM 565 N N . ILE A 1 71 ? 7.339 -3.300 -6.686 1.00 97.50 71 ILE A N 1
ATOM 566 C CA . ILE A 1 71 ? 7.139 -2.079 -5.891 1.00 97.50 71 ILE A CA 1
ATOM 567 C C . ILE A 1 71 ? 5.655 -1.781 -5.644 1.00 97.50 71 ILE A C 1
ATOM 569 O O . ILE A 1 71 ? 5.328 -1.133 -4.651 1.00 97.50 71 ILE A O 1
ATOM 573 N N . ARG A 1 72 ? 4.740 -2.281 -6.488 1.00 97.88 72 ARG A N 1
ATOM 574 C CA . ARG A 1 72 ? 3.294 -2.079 -6.289 1.00 97.88 72 ARG A CA 1
ATOM 575 C C . ARG A 1 72 ? 2.807 -2.598 -4.934 1.00 97.88 72 ARG A C 1
ATOM 577 O O . ARG A 1 72 ? 1.874 -2.044 -4.371 1.00 97.88 72 ARG A O 1
ATOM 584 N N . PHE A 1 73 ? 3.451 -3.635 -4.396 1.00 98.44 73 PHE A N 1
ATOM 585 C CA . PHE A 1 73 ? 3.085 -4.187 -3.097 1.00 98.44 73 PHE A CA 1
ATOM 586 C C . PHE A 1 73 ? 3.414 -3.220 -1.960 1.00 98.44 73 PHE A C 1
ATOM 588 O O . PHE A 1 73 ? 2.602 -3.056 -1.060 1.00 98.44 73 PHE A O 1
ATOM 595 N N . GLU A 1 74 ? 4.539 -2.506 -2.036 1.00 98.62 74 GLU A N 1
ATOM 596 C CA . GLU A 1 74 ? 4.844 -1.431 -1.083 1.00 98.62 74 GLU A CA 1
ATOM 597 C C . GLU A 1 74 ? 3.826 -0.285 -1.194 1.00 98.62 74 GLU A C 1
ATOM 599 O O . GLU A 1 74 ? 3.386 0.242 -0.178 1.00 98.62 74 GLU A O 1
ATOM 604 N N . ALA A 1 75 ? 3.392 0.065 -2.412 1.00 98.75 75 ALA A N 1
ATOM 605 C CA . ALA A 1 75 ? 2.342 1.068 -2.609 1.00 98.75 75 ALA A CA 1
ATOM 606 C C . ALA A 1 75 ? 1.005 0.635 -1.983 1.00 98.75 75 ALA A C 1
ATOM 608 O O . ALA A 1 75 ? 0.365 1.427 -1.294 1.00 98.75 75 ALA A O 1
ATOM 609 N N . HIS A 1 76 ? 0.615 -0.634 -2.153 1.00 98.81 76 HIS A N 1
ATOM 610 C CA . HIS A 1 76 ? -0.541 -1.202 -1.460 1.00 98.81 76 HIS A CA 1
ATOM 611 C C . HIS A 1 76 ? -0.406 -1.101 0.061 1.00 98.81 76 HIS A C 1
ATOM 613 O O . HIS A 1 76 ? -1.359 -0.686 0.712 1.00 98.81 76 HIS A O 1
ATOM 619 N N . LEU A 1 77 ? 0.762 -1.414 0.629 1.00 98.88 77 LEU A N 1
ATOM 620 C CA . LEU A 1 77 ? 0.986 -1.284 2.072 1.00 98.88 77 LEU A CA 1
ATOM 621 C C . LEU A 1 77 ? 0.862 0.166 2.553 1.00 98.88 77 LEU A C 1
ATOM 623 O O . LEU A 1 77 ? 0.223 0.404 3.571 1.00 98.88 77 LEU A O 1
ATOM 627 N N . ARG A 1 78 ? 1.413 1.143 1.820 1.00 98.75 78 ARG A N 1
ATOM 628 C CA . ARG A 1 78 ? 1.280 2.573 2.159 1.00 98.75 78 ARG A CA 1
ATOM 629 C C . ARG A 1 78 ? -0.176 3.040 2.148 1.00 98.75 78 ARG A C 1
ATOM 631 O O . ARG A 1 78 ? -0.607 3.693 3.097 1.00 98.75 78 ARG A O 1
ATOM 638 N N . LEU A 1 79 ? -0.933 2.659 1.117 1.00 98.88 79 LEU A N 1
ATOM 639 C CA . LEU A 1 79 ? -2.370 2.933 1.027 1.00 98.88 79 LEU A CA 1
ATOM 640 C C . LEU A 1 79 ? -3.126 2.304 2.198 1.00 98.88 79 LEU A C 1
ATOM 642 O O . LEU A 1 79 ? -3.875 2.992 2.888 1.00 98.88 79 LEU A O 1
ATOM 646 N N . ALA A 1 80 ? -2.899 1.012 2.441 1.00 98.75 80 ALA A N 1
ATOM 647 C CA . ALA A 1 80 ? -3.561 0.260 3.497 1.00 98.75 80 ALA A CA 1
ATOM 648 C C . ALA A 1 80 ? -3.291 0.860 4.883 1.00 98.75 80 ALA A C 1
ATOM 650 O O . ALA A 1 80 ? -4.226 1.099 5.644 1.00 98.75 80 ALA A O 1
ATOM 651 N N . ASP A 1 81 ? -2.029 1.178 5.177 1.00 98.75 81 ASP A N 1
ATOM 652 C CA . ASP A 1 81 ? -1.611 1.807 6.427 1.00 98.75 81 ASP A CA 1
ATOM 653 C C . ASP A 1 81 ? -2.318 3.140 6.661 1.00 98.75 81 ASP A C 1
ATOM 655 O O . ASP A 1 81 ? -2.803 3.393 7.765 1.00 98.75 81 ASP A O 1
ATOM 659 N N . HIS A 1 82 ? -2.385 3.988 5.634 1.00 98.62 82 HIS A N 1
ATOM 660 C CA . HIS A 1 82 ? -3.035 5.288 5.749 1.00 98.62 82 HIS A CA 1
ATOM 661 C C . HIS A 1 82 ? -4.553 5.145 5.926 1.00 98.62 82 HIS A C 1
ATOM 663 O O . HIS A 1 82 ? -5.145 5.793 6.792 1.00 98.62 82 HIS A O 1
ATOM 669 N N . LEU A 1 83 ? -5.182 4.247 5.162 1.00 98.69 83 LEU A N 1
ATOM 670 C CA . LEU A 1 83 ? -6.612 3.954 5.272 1.00 98.69 83 LEU A CA 1
ATOM 671 C C . LEU A 1 83 ? -6.977 3.411 6.659 1.00 98.69 83 LEU A C 1
ATOM 673 O O . LEU A 1 83 ? -7.971 3.844 7.240 1.00 98.69 83 LEU A O 1
ATOM 677 N N . LEU A 1 84 ? -6.155 2.520 7.217 1.00 98.31 84 LEU A N 1
ATOM 678 C CA . LEU A 1 84 ? -6.354 1.933 8.543 1.00 98.31 84 LEU A CA 1
ATOM 679 C C . LEU A 1 84 ? -6.138 2.953 9.669 1.00 98.31 84 LEU A C 1
ATOM 681 O O . LEU A 1 84 ? -6.914 3.004 10.627 1.00 98.31 84 LEU A O 1
ATOM 685 N N . LYS A 1 85 ? -5.060 3.741 9.599 1.00 97.81 85 LYS A N 1
ATOM 686 C CA . LYS A 1 85 ? -4.614 4.579 10.723 1.00 97.81 85 LYS A CA 1
ATOM 687 C C . LYS A 1 85 ? -5.289 5.943 10.736 1.00 97.81 85 LYS A C 1
ATOM 689 O O . LYS A 1 85 ? -5.785 6.325 11.796 1.00 97.81 85 LYS A O 1
ATOM 694 N N . GLU A 1 86 ? -5.360 6.608 9.589 1.00 97.44 86 GLU A N 1
ATOM 695 C CA . GLU A 1 86 ? -5.801 8.002 9.480 1.00 97.44 86 GLU A CA 1
ATOM 696 C C . GLU A 1 86 ? -7.275 8.104 9.075 1.00 97.44 86 GLU A C 1
ATOM 698 O O . GLU A 1 86 ? -8.053 8.791 9.732 1.00 97.44 86 GLU A O 1
ATOM 703 N N . ILE A 1 87 ? -7.685 7.379 8.027 1.00 97.56 87 ILE A N 1
ATOM 704 C CA . ILE A 1 87 ? -9.046 7.490 7.465 1.00 97.56 87 ILE A CA 1
ATOM 705 C C . ILE A 1 87 ? -10.053 6.613 8.226 1.00 97.56 87 ILE A C 1
ATOM 707 O O . ILE A 1 87 ? -11.240 6.931 8.268 1.00 97.56 87 ILE A O 1
ATOM 711 N N . LYS A 1 88 ? -9.583 5.530 8.859 1.00 97.25 88 LYS A N 1
ATOM 712 C CA . LYS A 1 88 ? -10.409 4.489 9.501 1.00 97.25 88 LYS A CA 1
ATOM 713 C C . LYS A 1 88 ? -11.357 3.773 8.528 1.00 97.25 88 LYS A C 1
ATOM 715 O O . LYS A 1 88 ? -12.411 3.283 8.923 1.00 97.25 88 LYS A O 1
ATOM 720 N N . ASP A 1 89 ? -10.971 3.682 7.255 1.00 98.06 89 ASP A N 1
ATOM 721 C CA . ASP A 1 89 ? -11.683 2.898 6.237 1.00 98.06 89 ASP A CA 1
ATOM 722 C C . ASP A 1 89 ? -11.120 1.469 6.219 1.00 98.06 89 ASP A C 1
ATOM 724 O O . ASP A 1 89 ? -10.252 1.111 5.415 1.00 98.06 89 ASP A O 1
ATOM 728 N N . PHE A 1 90 ? -11.570 0.666 7.185 1.00 97.88 90 PHE A N 1
ATOM 729 C CA . PHE A 1 90 ? -11.032 -0.673 7.443 1.00 97.88 90 PHE A CA 1
ATOM 730 C C . PHE A 1 90 ? -11.275 -1.648 6.291 1.00 97.88 90 PHE A C 1
ATOM 732 O O . PHE A 1 90 ? -10.431 -2.502 6.022 1.00 97.88 90 PHE A O 1
ATOM 739 N N . ASP A 1 91 ? -12.397 -1.513 5.582 1.00 97.25 91 ASP A N 1
ATOM 740 C CA . ASP A 1 91 ? -12.708 -2.381 4.449 1.00 97.25 91 ASP A CA 1
ATOM 741 C C . ASP A 1 91 ? -11.770 -2.119 3.271 1.00 97.25 91 ASP A C 1
ATOM 743 O O . ASP A 1 91 ? -11.232 -3.072 2.702 1.00 97.25 91 ASP A O 1
ATOM 747 N N . LYS A 1 92 ? -11.498 -0.854 2.922 1.00 98.12 92 LYS A N 1
ATOM 748 C CA . LYS A 1 92 ? -10.518 -0.557 1.865 1.00 98.12 92 LYS A CA 1
ATOM 749 C C . LYS A 1 92 ? -9.092 -0.876 2.290 1.00 98.12 92 LYS A C 1
ATOM 751 O O . LYS A 1 92 ? -8.327 -1.396 1.476 1.00 98.12 92 LYS A O 1
ATOM 756 N N . ALA A 1 93 ? -8.737 -0.612 3.548 1.00 98.75 93 ALA A N 1
ATOM 757 C CA . ALA A 1 93 ? -7.432 -0.996 4.078 1.00 98.75 93 ALA A CA 1
ATOM 758 C C . ALA A 1 93 ? -7.202 -2.508 3.928 1.00 98.75 93 ALA A C 1
ATOM 760 O O . ALA A 1 93 ? -6.162 -2.925 3.413 1.00 98.75 93 ALA A O 1
ATOM 761 N N . ARG A 1 94 ? -8.210 -3.322 4.277 1.00 98.56 94 ARG A N 1
ATOM 762 C CA . ARG A 1 94 ? -8.181 -4.782 4.118 1.00 98.56 94 ARG A CA 1
ATOM 763 C C . ARG A 1 94 ? -7.889 -5.186 2.676 1.00 98.56 94 ARG A C 1
ATOM 765 O O . ARG A 1 94 ? -6.979 -5.977 2.460 1.00 98.56 94 ARG A O 1
ATOM 772 N N . LEU A 1 95 ? -8.605 -4.623 1.699 1.00 98.50 95 LEU A N 1
ATOM 773 C CA . LEU A 1 95 ? -8.417 -4.969 0.282 1.00 98.50 95 LEU A CA 1
ATOM 774 C C . LEU A 1 95 ? -6.973 -4.733 -0.187 1.00 98.50 95 LEU A C 1
ATOM 776 O O . LEU A 1 95 ? -6.418 -5.536 -0.938 1.00 98.50 95 LEU A O 1
ATOM 780 N N . HIS A 1 96 ? -6.340 -3.652 0.269 1.00 98.88 96 HIS A N 1
ATOM 781 C CA . HIS A 1 96 ? -4.948 -3.372 -0.071 1.00 98.88 96 HIS A CA 1
ATOM 782 C C . HIS A 1 96 ? -3.954 -4.276 0.667 1.00 98.88 96 HIS A C 1
ATOM 784 O O . HIS A 1 96 ? -2.984 -4.726 0.052 1.00 98.88 96 HIS A O 1
ATOM 790 N N . TYR A 1 97 ? -4.192 -4.604 1.939 1.00 98.81 97 TYR A N 1
ATOM 791 C CA . TYR A 1 97 ? -3.375 -5.599 2.635 1.00 98.81 97 TYR A CA 1
ATOM 792 C C . TYR A 1 97 ? -3.494 -6.985 1.989 1.00 98.81 97 TYR A C 1
ATOM 794 O O . TYR A 1 97 ? -2.477 -7.621 1.723 1.00 98.81 97 TYR A O 1
ATOM 802 N N . GLU A 1 98 ? -4.697 -7.436 1.640 1.00 98.69 98 GLU A N 1
ATOM 803 C CA . GLU A 1 98 ? -4.908 -8.705 0.932 1.00 98.69 98 GLU A CA 1
ATOM 804 C C . GLU A 1 98 ? -4.148 -8.730 -0.402 1.00 98.69 98 GLU A C 1
ATOM 806 O O . GLU A 1 98 ? -3.461 -9.708 -0.706 1.00 98.69 98 GLU A O 1
ATOM 811 N N . ALA A 1 99 ? -4.173 -7.626 -1.156 1.00 98.56 99 ALA A N 1
ATOM 812 C CA . ALA A 1 99 ? -3.410 -7.486 -2.395 1.00 98.56 99 ALA A CA 1
ATOM 813 C C . ALA A 1 99 ? -1.885 -7.569 -2.184 1.00 98.56 99 ALA A C 1
ATOM 815 O O . ALA A 1 99 ? -1.171 -8.042 -3.069 1.00 98.56 99 ALA A O 1
ATOM 816 N N . ALA A 1 100 ? -1.372 -7.142 -1.027 1.00 98.56 100 ALA A N 1
ATOM 817 C CA . ALA A 1 100 ? 0.043 -7.248 -0.668 1.00 98.56 100 ALA A CA 1
ATOM 818 C C . ALA A 1 100 ? 0.429 -8.603 -0.043 1.00 98.56 100 ALA A C 1
ATOM 820 O O . ALA A 1 100 ? 1.609 -8.962 -0.060 1.00 98.56 100 ALA A O 1
ATOM 821 N N . ALA A 1 101 ? -0.532 -9.374 0.471 1.00 98.56 101 ALA A N 1
ATOM 822 C CA . ALA A 1 101 ? -0.302 -10.666 1.123 1.00 98.56 101 ALA A CA 1
ATOM 823 C C . ALA A 1 101 ? -0.163 -11.852 0.145 1.00 98.56 101 ALA A C 1
ATOM 825 O O . ALA A 1 101 ? 0.165 -12.963 0.561 1.00 98.56 101 ALA A O 1
ATOM 826 N N . VAL A 1 102 ? -0.406 -11.641 -1.152 1.00 97.62 102 VAL A N 1
ATOM 827 C CA . VAL A 1 102 ? -0.396 -12.701 -2.175 1.00 97.62 102 VAL A CA 1
ATOM 828 C C . VAL A 1 102 ? 0.995 -13.297 -2.416 1.00 97.62 102 VAL A C 1
ATOM 830 O O . VAL A 1 102 ? 2.000 -12.597 -2.370 1.00 97.62 102 VAL A O 1
ATOM 833 N N . GLU A 1 103 ? 1.063 -14.572 -2.809 1.00 95.25 103 GLU A N 1
ATOM 834 C CA . GLU A 1 103 ? 2.326 -15.295 -3.074 1.00 95.25 103 GLU A CA 1
ATOM 835 C C . GLU A 1 103 ? 3.193 -14.688 -4.194 1.00 95.25 103 GLU A C 1
ATOM 837 O O . GLU A 1 103 ? 4.392 -14.952 -4.277 1.00 95.25 103 GLU A O 1
ATOM 842 N N . THR A 1 104 ? 2.604 -13.871 -5.074 1.00 94.12 104 THR A N 1
ATOM 843 C CA . THR A 1 104 ? 3.354 -13.173 -6.135 1.00 94.12 104 THR A CA 1
ATOM 844 C C . THR A 1 104 ? 4.186 -11.993 -5.620 1.00 94.12 104 THR A C 1
ATOM 846 O O . THR A 1 104 ? 5.049 -11.505 -6.355 1.00 94.12 104 THR A O 1
ATOM 849 N N . ASN A 1 105 ? 3.951 -11.557 -4.378 1.00 96.44 105 ASN A N 1
ATOM 850 C CA . ASN A 1 105 ? 4.846 -10.674 -3.641 1.00 96.44 105 ASN A CA 1
ATOM 851 C C . ASN A 1 105 ? 6.011 -11.501 -3.099 1.00 96.44 105 ASN A C 1
ATOM 853 O O . ASN A 1 105 ? 5.831 -12.327 -2.211 1.00 96.44 105 ASN A O 1
ATOM 857 N N . GLU A 1 106 ? 7.208 -11.300 -3.639 1.00 94.06 106 GLU A N 1
ATOM 858 C CA . GLU A 1 106 ? 8.378 -12.129 -3.309 1.00 94.06 106 GLU A CA 1
ATOM 859 C C . GLU A 1 106 ? 9.006 -11.792 -1.952 1.00 94.06 106 GLU A C 1
ATOM 861 O O . GLU A 1 106 ? 9.922 -12.481 -1.513 1.00 94.06 106 GLU A O 1
ATOM 866 N N . ASP A 1 107 ? 8.515 -10.749 -1.285 1.00 96.81 107 ASP A N 1
ATOM 867 C CA . ASP A 1 107 ? 9.005 -10.308 0.012 1.00 96.81 107 ASP A CA 1
ATOM 868 C C . ASP A 1 107 ? 8.169 -10.916 1.148 1.00 96.81 107 ASP A C 1
ATOM 870 O O . ASP A 1 107 ? 7.031 -10.512 1.408 1.00 96.81 107 ASP A O 1
ATOM 874 N N . ASP A 1 108 ? 8.746 -11.916 1.813 1.00 97.50 108 ASP A N 1
ATOM 875 C CA . ASP A 1 108 ? 8.108 -12.665 2.899 1.00 97.50 108 ASP 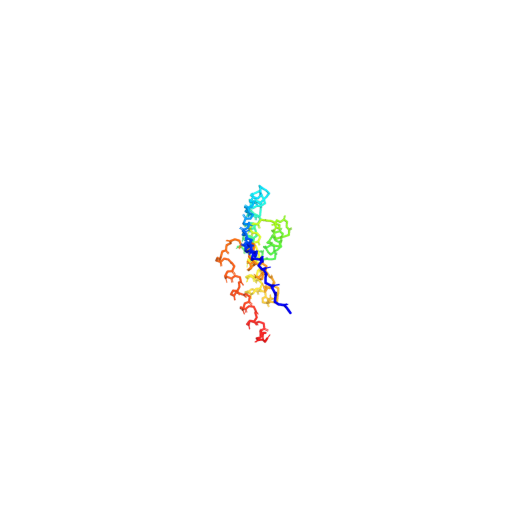A CA 1
ATOM 876 C C . ASP A 1 108 ? 7.709 -11.771 4.080 1.00 97.50 108 ASP A C 1
ATOM 878 O O . ASP A 1 108 ? 6.635 -11.963 4.657 1.00 97.50 108 ASP A O 1
ATOM 882 N N . GLU A 1 109 ? 8.529 -10.772 4.414 1.00 98.31 109 GLU A N 1
ATOM 883 C CA . GLU A 1 109 ? 8.252 -9.848 5.515 1.00 98.31 109 GLU A CA 1
ATOM 884 C C . GLU A 1 109 ? 7.050 -8.965 5.182 1.00 98.31 109 GLU A C 1
ATOM 886 O O . GLU A 1 109 ? 6.139 -8.826 6.004 1.00 98.31 109 GLU A O 1
ATOM 891 N N . LYS A 1 110 ? 6.982 -8.438 3.952 1.00 98.44 110 LYS A N 1
ATOM 892 C CA . LYS A 1 110 ? 5.822 -7.662 3.485 1.00 98.44 110 LYS A CA 1
ATOM 893 C C . LYS A 1 110 ? 4.549 -8.495 3.467 1.00 98.44 110 LYS A C 1
ATOM 895 O O . LYS A 1 110 ? 3.507 -7.999 3.893 1.00 98.44 110 LYS A O 1
ATOM 900 N N . ARG A 1 111 ? 4.609 -9.750 3.008 1.00 98.62 111 ARG A N 1
ATOM 901 C CA . ARG A 1 111 ? 3.430 -10.634 3.016 1.00 98.62 111 ARG A CA 1
ATOM 902 C C . ARG A 1 111 ? 2.948 -10.917 4.433 1.00 98.62 111 ARG A C 1
ATOM 904 O O . ARG A 1 111 ? 1.753 -10.809 4.696 1.00 98.62 111 ARG A O 1
ATOM 911 N N . ALA A 1 112 ? 3.862 -11.243 5.348 1.00 98.56 112 ALA A N 1
ATOM 912 C CA . ALA A 1 112 ? 3.523 -11.492 6.746 1.00 98.56 112 ALA A CA 1
ATOM 913 C C . ALA A 1 112 ? 2.925 -10.243 7.411 1.00 98.56 112 ALA A C 1
ATOM 915 O O . ALA A 1 112 ? 1.908 -10.334 8.100 1.00 98.56 112 ALA A O 1
ATOM 916 N N . TYR A 1 113 ? 3.510 -9.071 7.151 1.00 98.81 113 TYR A N 1
ATOM 917 C CA . TYR A 1 113 ? 2.991 -7.790 7.619 1.00 98.81 113 TYR A CA 1
ATOM 918 C C . TYR A 1 113 ? 1.577 -7.520 7.093 1.00 98.81 113 TYR A C 1
ATOM 920 O O . TYR A 1 113 ? 0.680 -7.178 7.863 1.00 98.81 113 TYR A O 1
ATOM 928 N N . ALA A 1 114 ? 1.352 -7.718 5.796 1.00 98.75 114 ALA A N 1
ATOM 929 C CA . ALA A 1 114 ? 0.049 -7.520 5.176 1.00 98.75 114 ALA A CA 1
ATOM 930 C C . ALA A 1 114 ? -1.012 -8.479 5.742 1.00 98.75 114 ALA A C 1
ATOM 932 O O . ALA A 1 114 ? -2.123 -8.070 6.085 1.00 98.75 114 ALA A O 1
ATOM 933 N N . PHE A 1 115 ? -0.654 -9.752 5.913 1.00 98.44 115 PHE A N 1
ATOM 934 C CA . PHE A 1 115 ? -1.541 -10.759 6.487 1.00 98.44 115 PHE A CA 1
ATOM 935 C C . PHE A 1 115 ? -1.940 -10.415 7.928 1.00 98.44 115 PHE A C 1
ATOM 937 O O . PHE A 1 115 ? -3.121 -10.446 8.272 1.00 98.44 115 PHE A O 1
ATOM 944 N N . LEU A 1 116 ? -0.976 -10.013 8.762 1.00 98.44 116 LEU A N 1
ATOM 945 C CA . LEU A 1 116 ? -1.249 -9.579 10.132 1.00 98.44 116 LEU A CA 1
ATOM 946 C C . LEU A 1 116 ? -2.232 -8.400 10.165 1.00 98.44 116 LEU A C 1
ATOM 948 O O . LEU A 1 116 ? -3.197 -8.415 10.931 1.00 98.44 116 LEU A O 1
ATOM 952 N N . ASN A 1 117 ? -2.017 -7.394 9.317 1.00 98.62 117 ASN A N 1
ATOM 953 C CA . ASN A 1 117 ? -2.856 -6.198 9.307 1.00 98.62 117 ASN A CA 1
ATOM 954 C C . ASN A 1 117 ? -4.217 -6.406 8.625 1.00 98.62 117 ASN A C 1
ATOM 956 O O . ASN A 1 117 ? -5.158 -5.676 8.926 1.00 98.62 117 ASN A O 1
ATOM 960 N N . THR A 1 118 ? -4.381 -7.449 7.808 1.00 98.25 118 THR A N 1
ATOM 961 C CA . THR A 1 118 ? -5.712 -7.929 7.389 1.00 98.25 118 THR A CA 1
ATOM 962 C C . THR A 1 118 ? -6.538 -8.326 8.618 1.00 98.25 118 THR A C 1
ATOM 964 O O . THR A 1 118 ? -7.687 -7.910 8.759 1.00 98.25 118 THR A O 1
ATOM 967 N N . GLY A 1 119 ? -5.928 -9.049 9.566 1.00 96.81 119 GLY A N 1
ATOM 968 C CA . GLY A 1 119 ? -6.544 -9.361 10.860 1.00 96.81 119 GLY A CA 1
ATOM 969 C C . GLY A 1 119 ? -6.843 -8.114 11.699 1.00 96.81 119 GLY A C 1
ATOM 970 O O . GLY A 1 119 ? -7.919 -8.018 12.286 1.00 96.81 119 GLY A O 1
ATOM 971 N N . ALA A 1 120 ? -5.939 -7.128 11.704 1.00 97.56 120 ALA A N 1
ATOM 972 C CA . ALA A 1 120 ? -6.182 -5.845 12.367 1.00 97.56 120 ALA A CA 1
ATOM 973 C C . ALA A 1 120 ? -7.394 -5.107 11.772 1.00 97.56 120 ALA A C 1
ATOM 975 O O . ALA A 1 120 ? -8.210 -4.579 12.520 1.00 97.56 120 ALA A O 1
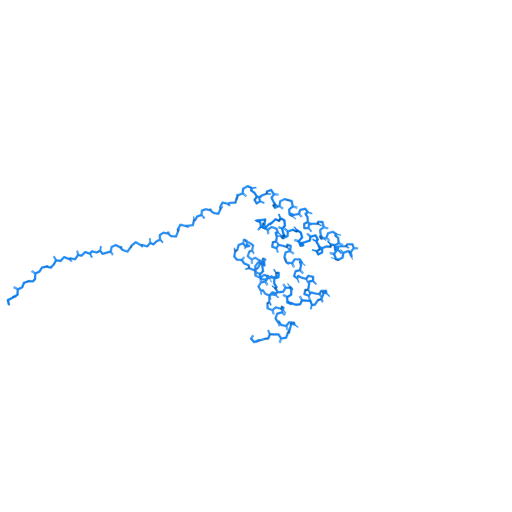ATOM 976 N N . CYS A 1 121 ? -7.573 -5.136 10.448 1.00 97.75 121 CYS A N 1
ATOM 977 C CA . CYS A 1 121 ? -8.739 -4.535 9.799 1.00 97.75 121 CYS A CA 1
ATOM 978 C C . CYS A 1 121 ? -10.048 -5.207 10.233 1.00 97.75 121 CYS A C 1
ATOM 980 O O . CYS A 1 121 ? -11.008 -4.512 10.553 1.00 97.75 121 CYS A O 1
ATOM 982 N N . PHE A 1 122 ? -10.092 -6.544 10.296 1.00 95.88 122 PHE A N 1
ATOM 983 C CA . PHE A 1 122 ? -11.259 -7.257 10.834 1.00 95.88 122 PHE A CA 1
ATOM 984 C C . PHE A 1 122 ? -11.530 -6.893 12.291 1.00 95.88 122 PHE A C 1
ATOM 986 O O . PHE A 1 122 ? -12.684 -6.681 12.671 1.00 95.88 122 PHE A O 1
ATOM 993 N N . TYR A 1 123 ? -10.464 -6.780 13.087 1.00 95.50 123 TYR A N 1
ATOM 994 C CA . TYR A 1 123 ? -10.583 -6.440 14.493 1.00 95.50 123 TYR A CA 1
ATOM 995 C C . TYR A 1 123 ? -11.168 -5.042 14.709 1.00 95.50 123 TYR A C 1
ATOM 997 O O . TYR A 1 123 ? -12.119 -4.894 15.475 1.00 95.50 123 TYR A O 1
ATOM 1005 N N . GLU A 1 124 ? -10.638 -4.036 14.018 1.00 94.06 124 GLU A N 1
ATOM 1006 C CA . GLU A 1 124 ? -11.096 -2.646 14.122 1.00 94.06 124 GLU A CA 1
ATOM 1007 C C . GLU A 1 124 ? -12.499 -2.447 13.521 1.00 94.06 124 GLU A C 1
ATOM 1009 O O . GLU A 1 124 ? -13.281 -1.641 14.020 1.00 94.06 124 GLU A O 1
ATOM 1014 N N . ALA A 1 125 ? -12.865 -3.231 12.500 1.00 92.81 125 ALA A N 1
ATOM 1015 C CA . ALA A 1 125 ? -14.210 -3.226 11.923 1.00 92.81 125 ALA A CA 1
ATOM 1016 C C . ALA A 1 125 ? -15.271 -3.910 12.809 1.00 92.81 125 ALA A C 1
ATOM 1018 O O . ALA A 1 125 ? -16.458 -3.849 12.491 1.00 92.81 125 ALA A O 1
ATOM 1019 N N . GLY A 1 126 ? -14.873 -4.581 13.896 1.00 90.69 126 GLY A N 1
ATOM 1020 C CA . GLY A 1 126 ? -15.787 -5.350 14.747 1.00 90.69 126 GLY A CA 1
ATOM 1021 C C . GLY A 1 126 ? -16.284 -6.658 14.116 1.00 90.69 126 GLY A C 1
ATOM 1022 O O . GLY A 1 126 ? -17.253 -7.248 14.597 1.00 90.69 126 GLY A O 1
ATOM 1023 N N . ASN A 1 127 ? -15.637 -7.117 13.042 1.00 78.50 127 ASN A N 1
ATOM 1024 C CA . ASN A 1 127 ? -16.043 -8.276 12.250 1.00 78.50 127 ASN A CA 1
ATOM 1025 C C . ASN A 1 127 ? -15.232 -9.515 12.664 1.00 78.50 127 ASN A C 1
ATOM 1027 O O . ASN A 1 127 ? -14.198 -9.812 12.070 1.00 78.50 127 ASN A O 1
ATOM 1031 N N . TYR A 1 128 ? -15.697 -10.237 13.689 1.00 71.19 128 TYR A N 1
ATOM 1032 C CA . TYR A 1 128 ? -14.975 -11.375 14.293 1.00 71.19 128 TYR A CA 1
ATOM 1033 C C . TYR A 1 128 ? -15.538 -12.770 13.944 1.00 71.19 128 TYR A C 1
ATOM 1035 O O . TYR A 1 128 ? -15.252 -13.727 14.666 1.00 71.19 128 TYR A O 1
ATOM 1043 N N . GLY A 1 129 ? -16.379 -12.889 12.910 1.00 54.19 129 GLY A N 1
ATOM 1044 C CA . GLY A 1 129 ? -17.160 -14.100 12.603 1.00 54.19 129 GLY A CA 1
ATOM 1045 C C . GLY A 1 129 ? -16.909 -14.669 11.220 1.00 54.19 129 GLY A C 1
ATOM 1046 O O . GLY A 1 129 ? -16.871 -13.862 10.267 1.00 54.19 129 GLY A O 1
#

Secondary structure (DSSP, 8-state):
--------------------------HHHHHHHHHHHHHHHHHHHHHHTT-HHHHHHHHHHHHHH-TT-THHHHHHHHHHHHIIIII--HHHHHHHHHHHHSTT---HHHHHHHHHHHHHHHHHTT---